Protein AF-A0A9C8XGE5-F1 (afdb_monomer)

Mean predicted aligned error: 7.75 Å

pLDDT: mean 81.46, std 16.12, range [39.12, 94.56]

Foldseek 3Di:
DPPDPPPQPPLNVVLVVLLVVLLVCLVVVNPDDLVVLVVNCVRNNVSSVVSCVVSVDDNDPD

Sequence (62 aa):
MKKREAGVSRAQRISDEGLQRLENQLARGVNIRREVLQQWVKRYGDSARSIIERYGIKLDQT

Secondary structure (DSSP, 8-state):
-----TTS-HHHHHHHHHHHHHHHHHHTT----HHHHHHHHHHHTHHHHHHHHHTT------

Structure (mmCIF, N/CA/C/O backbone):
data_AF-A0A9C8XGE5-F1
#
_entry.id   AF-A0A9C8XGE5-F1
#
loop_
_atom_site.group_PDB
_atom_site.id
_atom_site.type_symbol
_atom_site.label_atom_id
_atom_site.label_alt_id
_atom_site.label_comp_id
_atom_site.label_asym_id
_atom_site.label_entity_id
_atom_site.label_seq_id
_atom_site.pdbx_PDB_ins_code
_atom_site.Cartn_x
_atom_site.Cartn_y
_atom_site.Cartn_z
_atom_site.occupancy
_atom_site.B_iso_or_equiv
_atom_site.auth_seq_id
_atom_site.auth_comp_id
_atom_site.auth_asym_id
_atom_site.auth_atom_id
_atom_site.pdbx_PDB_model_num
ATOM 1 N N . MET A 1 1 ? -3.660 -26.291 -28.271 1.00 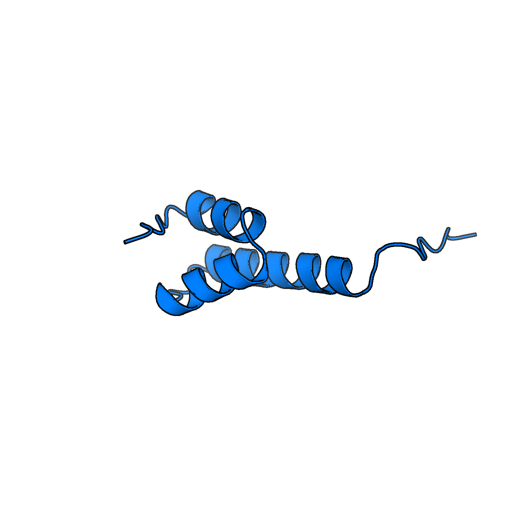39.12 1 MET A N 1
ATOM 2 C CA . MET A 1 1 ? -2.329 -25.670 -28.068 1.00 39.12 1 MET A CA 1
ATOM 3 C C . MET A 1 1 ? -2.501 -24.458 -27.149 1.00 39.12 1 MET A C 1
ATOM 5 O O . MET A 1 1 ? -3.016 -23.443 -27.597 1.00 39.12 1 MET A O 1
ATOM 9 N N . LYS A 1 2 ? -2.192 -24.567 -25.845 1.00 46.78 2 LYS A N 1
ATOM 10 C CA . LYS A 1 2 ? -2.256 -23.417 -24.917 1.00 46.78 2 LYS A CA 1
ATOM 11 C C . LYS A 1 2 ? -1.144 -22.438 -25.310 1.00 46.78 2 LYS A C 1
ATOM 13 O O . LYS A 1 2 ? 0.028 -22.788 -25.177 1.00 46.78 2 LYS A O 1
ATOM 18 N N . LYS A 1 3 ? -1.506 -21.264 -25.843 1.00 50.59 3 LYS A N 1
ATOM 19 C CA . LYS A 1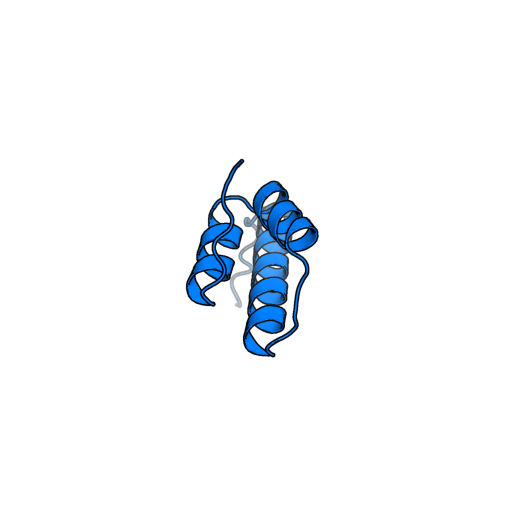 3 ? -0.562 -20.180 -26.150 1.00 50.59 3 LYS A CA 1
ATOM 20 C C . LYS A 1 3 ? 0.173 -19.823 -24.858 1.00 50.59 3 LYS A C 1
ATOM 22 O O . LYS A 1 3 ? -0.430 -19.350 -23.903 1.00 50.59 3 LYS A O 1
ATOM 27 N N . ARG A 1 4 ? 1.464 -20.147 -24.805 1.00 50.88 4 ARG A N 1
ATOM 28 C CA . ARG A 1 4 ? 2.356 -19.727 -23.728 1.00 50.88 4 ARG A CA 1
ATOM 29 C C . ARG A 1 4 ? 2.639 -18.255 -23.985 1.00 50.88 4 ARG A C 1
ATOM 31 O O . ARG A 1 4 ? 3.393 -17.945 -24.901 1.00 50.88 4 ARG A O 1
ATOM 38 N N . GLU A 1 5 ? 2.007 -17.367 -23.230 1.00 53.59 5 GLU A N 1
ATOM 39 C CA . GLU A 1 5 ? 2.327 -15.937 -23.230 1.00 53.59 5 GLU A CA 1
ATOM 40 C C . GLU A 1 5 ? 3.701 -15.738 -22.568 1.00 53.59 5 GLU A C 1
ATOM 42 O O . GLU A 1 5 ? 3.841 -15.359 -21.406 1.00 53.59 5 GLU A O 1
ATOM 47 N N . ALA A 1 6 ? 4.750 -16.123 -23.294 1.00 55.66 6 ALA A N 1
ATOM 48 C CA . ALA A 1 6 ? 6.135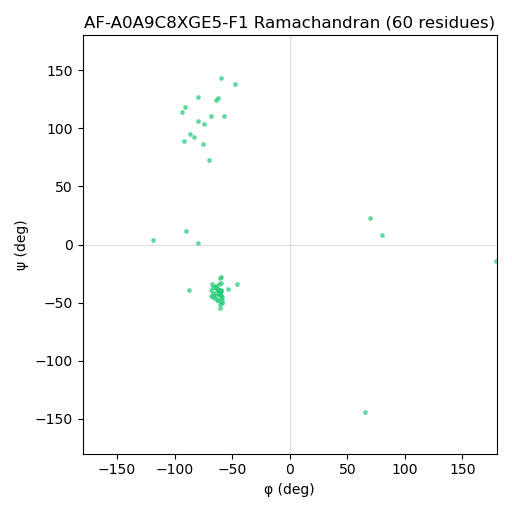 -15.874 -22.939 1.00 55.66 6 ALA A CA 1
ATOM 49 C C . ALA A 1 6 ? 6.509 -14.496 -23.492 1.00 55.66 6 ALA A C 1
ATOM 51 O O . ALA A 1 6 ? 6.829 -14.351 -24.665 1.00 55.66 6 ALA A O 1
ATOM 52 N N . GLY A 1 7 ? 6.394 -13.480 -22.645 1.00 48.94 7 GLY A N 1
ATOM 53 C CA . GLY A 1 7 ? 6.710 -12.097 -23.010 1.00 48.94 7 GLY A CA 1
ATOM 54 C C . GLY A 1 7 ? 6.484 -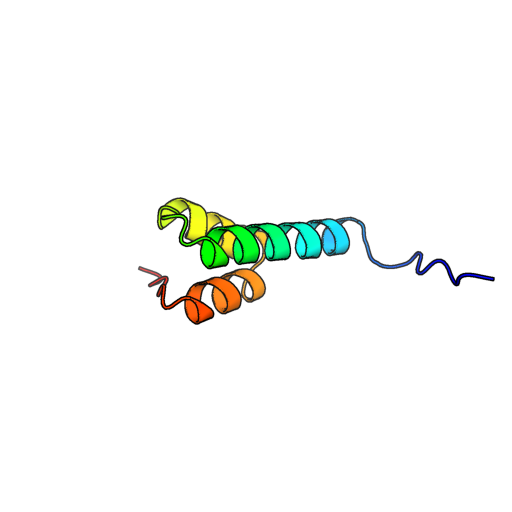11.099 -21.880 1.00 48.94 7 GLY A C 1
ATOM 55 O O . GLY A 1 7 ? 6.988 -9.985 -21.935 1.00 48.94 7 GLY A O 1
ATOM 56 N N . VAL A 1 8 ? 5.777 -11.498 -20.822 1.00 52.62 8 VAL A N 1
ATOM 57 C CA . VAL A 1 8 ? 5.620 -10.674 -19.624 1.00 52.62 8 VAL A CA 1
ATOM 58 C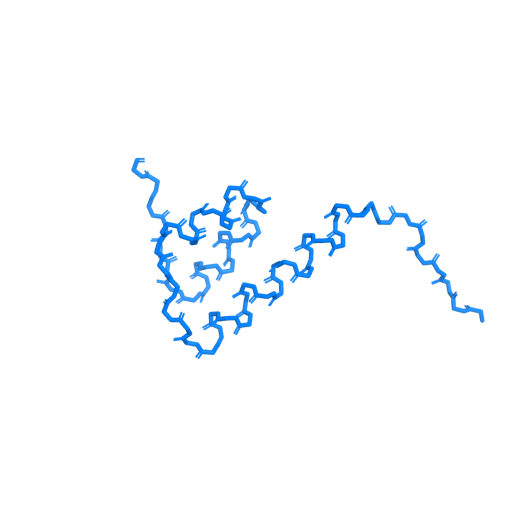 C . VAL A 1 8 ? 6.897 -10.813 -18.791 1.00 52.62 8 VAL A C 1
ATOM 60 O O . VAL A 1 8 ? 7.175 -11.882 -18.236 1.00 52.62 8 VAL A O 1
ATOM 63 N N . SER A 1 9 ? 7.723 -9.764 -18.787 1.00 63.34 9 SER A N 1
ATOM 64 C CA . SER A 1 9 ? 9.006 -9.709 -18.076 1.00 63.34 9 SER A CA 1
ATOM 65 C C . SER A 1 9 ? 8.840 -10.208 -16.641 1.00 63.34 9 SER A C 1
ATOM 67 O O . SER A 1 9 ? 7.880 -9.849 -15.968 1.00 63.34 9 SER A O 1
ATOM 69 N N . ARG A 1 10 ? 9.781 -11.015 -16.130 1.00 59.34 10 ARG A N 1
ATOM 70 C CA . ARG A 1 10 ? 9.735 -11.588 -14.765 1.00 59.34 10 ARG A CA 1
ATOM 71 C C . ARG A 1 10 ? 9.369 -10.558 -13.684 1.00 59.34 10 ARG A C 1
ATOM 73 O O . ARG A 1 10 ? 8.675 -10.901 -12.734 1.00 59.34 10 ARG A O 1
ATOM 80 N N . ALA A 1 11 ? 9.799 -9.309 -13.855 1.00 60.47 11 ALA A N 1
ATOM 81 C CA . ALA A 1 11 ? 9.447 -8.188 -12.990 1.00 60.47 11 ALA A CA 1
ATOM 82 C C . ALA A 1 11 ? 7.932 -7.915 -12.925 1.00 60.47 11 ALA A C 1
ATOM 84 O O . ALA A 1 11 ? 7.411 -7.747 -11.833 1.00 60.47 11 ALA A O 1
ATOM 85 N N . GLN A 1 12 ? 7.219 -7.947 -14.055 1.00 63.22 12 GLN A N 1
ATOM 86 C CA . GLN A 1 12 ? 5.768 -7.735 -14.108 1.00 63.22 12 GLN A CA 1
ATOM 87 C C . GLN A 1 12 ? 5.004 -8.848 -13.387 1.00 63.22 12 GLN A C 1
ATOM 89 O O . GLN A 1 12 ? 4.182 -8.553 -12.533 1.00 63.22 12 GLN A O 1
ATOM 94 N N . ARG A 1 13 ? 5.355 -10.122 -13.614 1.00 65.81 13 ARG A N 1
ATOM 95 C CA . ARG A 1 13 ? 4.711 -11.238 -12.893 1.00 65.81 13 ARG A CA 1
ATOM 96 C C . ARG A 1 13 ? 4.921 -11.148 -11.377 1.00 65.81 13 ARG A C 1
ATOM 98 O O . ARG A 1 13 ? 4.009 -11.420 -10.604 1.00 65.81 13 ARG A O 1
ATOM 105 N N . ILE A 1 14 ? 6.123 -10.751 -10.948 1.00 71.75 14 ILE A N 1
ATOM 106 C CA . ILE A 1 14 ? 6.428 -10.526 -9.526 1.00 71.75 14 ILE A CA 1
ATOM 107 C C . ILE A 1 14 ? 5.627 -9.334 -8.976 1.00 71.75 14 ILE A C 1
ATOM 109 O O . ILE A 1 14 ? 5.191 -9.385 -7.823 1.00 71.75 14 ILE A O 1
ATOM 113 N N . SER A 1 15 ? 5.422 -8.288 -9.782 1.00 77.94 15 SER A N 1
ATOM 114 C CA . SER A 1 15 ? 4.566 -7.148 -9.443 1.00 77.94 15 SER A CA 1
ATOM 115 C C . SER A 1 15 ? 3.113 -7.555 -9.244 1.00 77.94 15 SER A C 1
ATOM 117 O O . SER A 1 15 ? 2.550 -7.229 -8.201 1.00 77.94 15 SER A O 1
ATOM 119 N N . ASP A 1 16 ? 2.543 -8.334 -10.160 1.00 82.88 16 ASP A N 1
ATOM 120 C CA . ASP A 1 16 ? 1.143 -8.764 -10.099 1.00 82.88 16 ASP A CA 1
ATOM 121 C C . ASP A 1 16 ? 0.870 -9.631 -8.862 1.00 82.88 16 ASP A C 1
ATOM 123 O O . ASP A 1 16 ? -0.044 -9.358 -8.084 1.00 82.88 16 ASP A O 1
ATOM 127 N N . GLU A 1 17 ? 1.721 -10.628 -8.599 1.00 88.31 17 GLU A N 1
ATOM 128 C CA . GLU A 1 17 ? 1.607 -11.452 -7.389 1.00 88.31 17 GLU A CA 1
ATOM 129 C C . GLU A 1 17 ? 1.821 -10.641 -6.104 1.00 88.31 17 GLU A C 1
ATOM 131 O O . GLU A 1 17 ? 1.214 -10.920 -5.068 1.00 88.31 17 GLU A O 1
ATOM 136 N N . GLY A 1 18 ? 2.717 -9.650 -6.140 1.00 90.56 18 GLY A N 1
ATOM 137 C CA . GLY A 1 18 ? 2.941 -8.728 -5.034 1.00 90.56 18 GLY A CA 1
ATOM 138 C C . GLY A 1 18 ? 1.677 -7.944 -4.706 1.00 90.56 18 GLY A C 1
ATOM 139 O O . GLY A 1 18 ? 1.212 -7.984 -3.567 1.00 90.56 18 GLY A O 1
ATOM 140 N N . LEU A 1 19 ? 1.110 -7.273 -5.702 1.00 92.62 19 LEU A N 1
ATOM 141 C CA . LEU A 1 19 ? -0.106 -6.476 -5.565 1.00 92.62 19 LEU A CA 1
ATOM 142 C C . LEU A 1 19 ? -1.288 -7.328 -5.087 1.00 92.62 19 LEU A C 1
ATOM 144 O O . LEU A 1 19 ? -2.003 -6.916 -4.176 1.00 92.62 19 LEU A O 1
ATOM 148 N N . GLN A 1 20 ? -1.425 -8.555 -5.59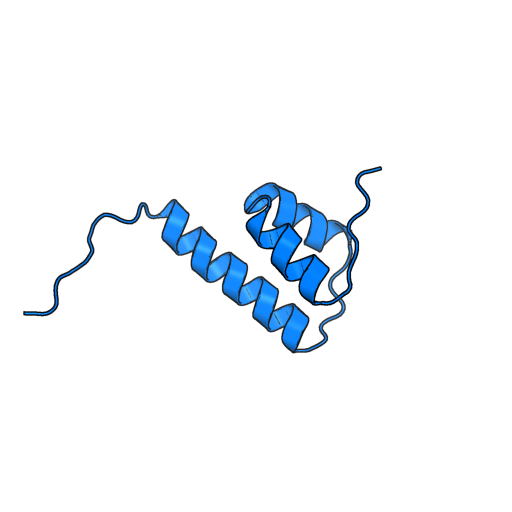6 1.00 93.75 20 GLN A N 1
ATOM 149 C CA . GLN A 1 20 ? -2.448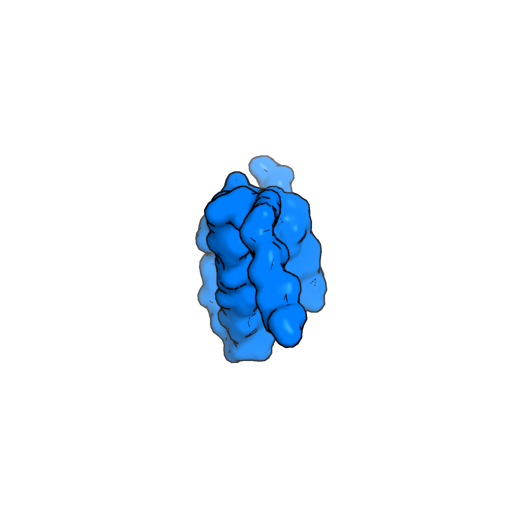 -9.493 -5.133 1.00 93.75 20 GLN A CA 1
ATOM 150 C C . GLN A 1 20 ? -2.270 -9.864 -3.651 1.00 93.75 20 GLN A C 1
ATOM 152 O O . GLN A 1 20 ? -3.244 -9.975 -2.908 1.00 93.75 20 GLN A O 1
ATOM 157 N N . ARG A 1 21 ? -1.027 -10.045 -3.180 1.00 92.25 21 ARG A N 1
ATOM 158 C CA . ARG A 1 21 ? -0.756 -10.288 -1.752 1.00 92.25 21 ARG A CA 1
ATOM 159 C C . ARG A 1 21 ? -1.143 -9.091 -0.890 1.00 92.25 21 ARG A C 1
ATOM 161 O O . ARG A 1 21 ? -1.756 -9.300 0.154 1.00 92.25 21 ARG A O 1
ATOM 168 N N . LEU A 1 22 ? -0.805 -7.876 -1.317 1.00 93.31 22 LEU A N 1
ATOM 169 C CA . LEU A 1 22 ? -1.183 -6.646 -0.617 1.00 93.31 22 LEU A CA 1
ATOM 170 C C . LEU A 1 22 ? -2.707 -6.531 -0.490 1.00 93.31 22 LEU A C 1
ATOM 172 O O . LEU A 1 22 ? -3.220 -6.345 0.611 1.00 93.31 22 LEU A O 1
ATOM 176 N N . GLU A 1 23 ? -3.426 -6.705 -1.597 1.00 94.12 23 GLU A N 1
ATOM 177 C CA . GLU A 1 23 ? -4.888 -6.663 -1.625 1.00 94.12 23 GLU A CA 1
ATOM 178 C C . GLU A 1 23 ? -5.504 -7.719 -0.703 1.00 94.12 23 GLU A C 1
ATOM 180 O O . GLU A 1 23 ? -6.354 -7.396 0.119 1.00 94.12 23 GLU A O 1
ATOM 185 N N . ASN A 1 24 ? -5.006 -8.957 -0.742 1.00 94.56 24 ASN A N 1
ATOM 186 C CA . ASN A 1 24 ? -5.479 -10.022 0.142 1.00 94.56 24 ASN A CA 1
ATOM 187 C C . ASN A 1 24 ? -5.240 -9.723 1.629 1.00 94.56 24 ASN A C 1
ATOM 189 O O . ASN A 1 24 ? -6.071 -10.073 2.465 1.00 94.56 24 ASN A O 1
ATOM 193 N N . GLN A 1 25 ? -4.112 -9.108 1.994 1.00 93.06 25 GLN A N 1
ATOM 194 C CA . GLN A 1 25 ? -3.850 -8.736 3.388 1.00 93.06 25 GLN A CA 1
ATOM 195 C C . GLN A 1 25 ? -4.825 -7.652 3.864 1.00 93.06 25 GLN A C 1
ATOM 197 O O . GLN A 1 25 ? -5.397 -7.779 4.947 1.00 93.06 25 GLN A O 1
ATOM 202 N N . LEU A 1 26 ? -5.067 -6.635 3.035 1.00 92.62 26 LEU A N 1
ATOM 203 C CA . LEU A 1 26 ? -6.014 -5.561 3.335 1.00 92.62 26 LEU A CA 1
ATOM 204 C C . LEU A 1 26 ? -7.463 -6.068 3.378 1.00 92.62 26 LEU A C 1
ATOM 206 O O . LEU A 1 26 ? -8.193 -5.744 4.311 1.00 92.62 26 LEU A O 1
ATOM 210 N N . ALA A 1 27 ? -7.855 -6.946 2.450 1.00 93.19 27 ALA A N 1
ATOM 211 C CA . ALA A 1 27 ? -9.173 -7.586 2.416 1.00 93.19 27 ALA A CA 1
ATOM 212 C C . ALA A 1 27 ? -9.477 -8.399 3.679 1.00 93.19 27 ALA A C 1
ATOM 214 O O . ALA A 1 27 ? -10.620 -8.468 4.121 1.00 93.19 27 ALA A O 1
ATOM 215 N N . ARG A 1 28 ? -8.450 -9.005 4.282 1.00 93.25 28 ARG A N 1
ATOM 216 C CA . ARG A 1 28 ? -8.568 -9.759 5.537 1.00 93.25 28 ARG A CA 1
ATOM 217 C C . ARG A 1 28 ? -8.606 -8.861 6.778 1.00 93.25 28 ARG A C 1
ATOM 219 O O . ARG A 1 28 ? -8.657 -9.388 7.885 1.00 93.25 28 ARG A O 1
ATOM 226 N N . GLY A 1 29 ? -8.553 -7.537 6.616 1.00 88.81 29 GLY A N 1
ATOM 227 C CA . GLY A 1 29 ? -8.518 -6.584 7.724 1.00 88.81 29 GLY A CA 1
ATOM 228 C C . GLY A 1 29 ? -7.205 -6.618 8.507 1.00 88.81 29 GLY A C 1
ATOM 229 O O . GLY A 1 29 ? -7.179 -6.238 9.677 1.00 88.81 29 GLY A O 1
ATOM 230 N N . VAL A 1 30 ? -6.110 -7.095 7.899 1.00 88.69 30 VAL A N 1
ATOM 231 C CA . VAL A 1 30 ? -4.798 -7.075 8.554 1.00 88.69 30 VAL A CA 1
ATOM 232 C C . VAL A 1 30 ? -4.392 -5.622 8.765 1.00 88.69 30 VAL A C 1
ATOM 234 O O . VAL A 1 30 ? -4.301 -4.848 7.813 1.00 88.69 30 VAL A O 1
ATOM 237 N N . ASN A 1 31 ? -4.104 -5.257 10.013 1.00 86.50 31 ASN A N 1
ATOM 238 C CA . ASN A 1 31 ? -3.581 -3.936 10.336 1.00 86.50 31 ASN A CA 1
ATOM 239 C C . ASN A 1 31 ? -2.102 -3.849 9.926 1.00 86.50 31 ASN A C 1
ATOM 241 O O . ASN A 1 31 ? -1.192 -4.154 10.702 1.00 86.50 31 ASN A O 1
ATOM 245 N N . ILE A 1 32 ? -1.865 -3.497 8.663 1.00 90.00 32 ILE A N 1
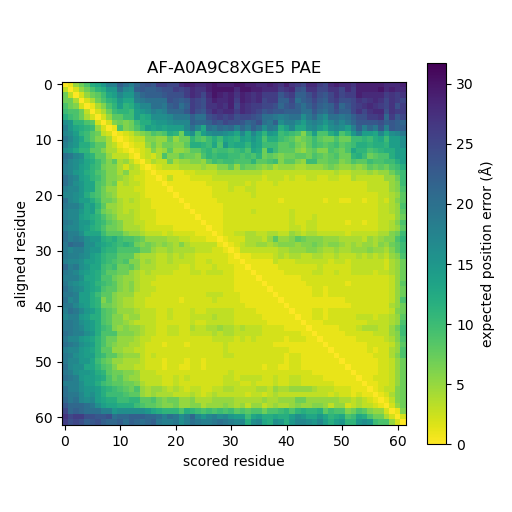ATOM 246 C CA . ILE A 1 32 ? -0.525 -3.284 8.119 1.00 90.00 32 ILE A CA 1
ATOM 247 C C . ILE A 1 32 ? -0.045 -1.894 8.538 1.00 90.00 32 ILE A C 1
ATOM 249 O O . ILE A 1 32 ? -0.699 -0.885 8.278 1.00 90.00 32 ILE A O 1
ATOM 253 N N . ARG A 1 33 ? 1.144 -1.830 9.143 1.00 92.00 33 ARG A N 1
ATOM 254 C CA . ARG A 1 33 ? 1.765 -0.559 9.532 1.00 92.00 33 ARG A CA 1
ATOM 255 C C . ARG A 1 33 ? 1.984 0.347 8.319 1.00 92.00 33 ARG A C 1
ATOM 257 O O . ARG A 1 33 ? 2.404 -0.109 7.255 1.00 92.00 33 ARG A O 1
ATOM 264 N N . ARG A 1 34 ? 1.804 1.655 8.517 1.00 89.88 34 ARG A N 1
ATOM 265 C CA . ARG A 1 34 ? 1.973 2.682 7.474 1.00 89.88 34 ARG A CA 1
ATOM 266 C C . ARG A 1 34 ? 3.337 2.628 6.778 1.00 89.88 34 ARG A C 1
ATOM 268 O O . ARG A 1 34 ? 3.391 2.782 5.565 1.00 89.88 34 ARG A O 1
ATOM 275 N N . GLU A 1 35 ? 4.418 2.354 7.505 1.00 91.31 35 GLU A N 1
ATOM 276 C CA . GLU A 1 35 ? 5.771 2.234 6.933 1.00 91.31 35 GLU A CA 1
ATOM 277 C C . GLU A 1 35 ? 5.873 1.089 5.915 1.00 91.31 35 GLU A C 1
ATOM 279 O O . GLU A 1 35 ? 6.484 1.234 4.858 1.00 91.31 35 GLU A O 1
ATOM 284 N N . VAL A 1 36 ? 5.217 -0.041 6.199 1.00 92.00 36 VAL A N 1
ATOM 285 C CA . VAL A 1 36 ? 5.163 -1.193 5.290 1.00 92.00 36 VAL A CA 1
ATOM 286 C C . VAL A 1 36 ? 4.340 -0.833 4.057 1.00 92.00 36 VAL A C 1
ATOM 288 O O . VAL A 1 36 ? 4.767 -1.087 2.935 1.00 92.00 36 VAL A O 1
ATOM 291 N N . LEU A 1 37 ? 3.196 -0.171 4.238 1.00 92.38 37 LEU A N 1
ATOM 292 C CA . LEU A 1 37 ? 2.375 0.330 3.132 1.00 92.38 37 LEU A CA 1
ATOM 293 C C . LEU A 1 37 ? 3.144 1.322 2.242 1.00 92.38 37 LEU A C 1
ATOM 295 O O . LEU A 1 37 ? 3.068 1.244 1.018 1.00 92.38 37 LEU A O 1
ATOM 299 N N . GLN A 1 38 ? 3.965 2.194 2.827 1.00 92.69 38 GLN A N 1
ATOM 300 C CA . GLN A 1 38 ? 4.860 3.070 2.068 1.00 92.69 38 GLN A CA 1
ATOM 301 C C . GLN A 1 38 ? 5.929 2.286 1.298 1.00 92.69 38 GLN A C 1
ATOM 303 O O . GLN A 1 38 ? 6.256 2.661 0.175 1.00 92.69 38 GLN A O 1
ATOM 308 N N . GLN A 1 39 ? 6.463 1.189 1.844 1.00 93.19 39 GLN A N 1
ATOM 309 C CA . GLN A 1 39 ? 7.375 0.308 1.102 1.00 93.19 39 GLN A CA 1
ATOM 310 C C . GLN A 1 39 ? 6.681 -0.364 -0.088 1.00 93.19 39 GLN A C 1
ATOM 312 O O . GLN A 1 39 ? 7.287 -0.482 -1.153 1.00 93.19 39 GLN A O 1
ATOM 317 N N . TRP A 1 40 ? 5.411 -0.754 0.056 1.00 93.00 40 TRP A N 1
ATOM 318 C CA . TRP A 1 40 ? 4.606 -1.253 -1.061 1.00 93.00 40 TRP A CA 1
ATOM 319 C C . TRP A 1 40 ? 4.470 -0.202 -2.167 1.00 93.00 40 TRP A C 1
ATOM 321 O O . TRP A 1 40 ? 4.724 -0.518 -3.328 1.00 93.00 40 TRP A O 1
ATOM 331 N N . VAL A 1 41 ? 4.174 1.054 -1.820 1.00 91.75 41 VAL A N 1
ATOM 332 C CA . VAL A 1 41 ? 4.129 2.158 -2.797 1.00 91.75 41 VAL A CA 1
ATOM 333 C C . VAL A 1 41 ? 5.501 2.418 -3.422 1.00 91.75 41 VAL A C 1
ATOM 335 O O . VAL A 1 41 ? 5.595 2.565 -4.633 1.00 91.75 41 VAL A O 1
ATOM 338 N N . LYS A 1 42 ? 6.592 2.394 -2.649 1.00 90.00 42 LYS A N 1
ATOM 339 C CA . LYS A 1 42 ? 7.954 2.541 -3.200 1.00 90.00 42 LYS A CA 1
ATOM 340 C C . LYS A 1 42 ? 8.317 1.427 -4.187 1.00 90.00 42 LYS A C 1
ATOM 342 O O . LYS A 1 42 ? 9.066 1.673 -5.125 1.00 90.00 42 LYS A O 1
ATOM 347 N N . ARG A 1 43 ? 7.818 0.206 -3.970 1.00 88.44 43 ARG A N 1
ATOM 348 C CA . ARG A 1 43 ? 8.166 -0.976 -4.772 1.00 88.44 43 ARG A CA 1
ATOM 349 C C . ARG A 1 43 ? 7.290 -1.164 -6.009 1.00 88.44 43 ARG A C 1
ATOM 351 O O . ARG A 1 43 ? 7.806 -1.590 -7.036 1.00 88.44 43 ARG A O 1
ATOM 358 N N . TYR A 1 44 ? 5.992 -0.893 -5.903 1.00 89.62 44 TYR A N 1
ATOM 359 C CA . TYR A 1 44 ? 5.015 -1.158 -6.968 1.00 89.62 44 TYR A CA 1
ATOM 360 C C . TYR A 1 44 ? 4.311 0.111 -7.475 1.00 89.62 44 TYR A C 1
ATOM 362 O O . TYR A 1 44 ? 3.422 0.029 -8.322 1.00 89.62 44 TYR A O 1
ATOM 370 N N . GLY A 1 45 ? 4.709 1.282 -6.974 1.00 88.75 45 GLY A N 1
ATOM 371 C CA . GLY A 1 45 ? 4.242 2.585 -7.431 1.00 88.75 45 GLY A CA 1
ATOM 372 C C . GLY A 1 45 ? 2.758 2.822 -7.170 1.00 88.75 45 GLY A C 1
ATOM 373 O O . GLY A 1 45 ? 2.189 2.377 -6.166 1.00 88.75 45 GLY A O 1
ATOM 374 N N . ASP A 1 46 ? 2.131 3.511 -8.120 1.00 89.38 46 ASP A N 1
ATOM 375 C CA . ASP A 1 46 ? 0.732 3.931 -8.039 1.00 89.38 46 ASP A CA 1
ATOM 376 C C . ASP A 1 46 ? -0.238 2.754 -7.917 1.00 89.38 46 ASP A C 1
ATOM 378 O O . ASP A 1 46 ? -1.256 2.872 -7.244 1.00 89.38 46 ASP A O 1
ATOM 382 N N . SER A 1 47 ? 0.110 1.581 -8.458 1.00 90.75 47 SER A N 1
ATOM 383 C CA . SER A 1 47 ? -0.738 0.386 -8.349 1.00 90.75 47 SER A CA 1
ATOM 384 C C . SER A 1 47 ? -0.953 -0.033 -6.892 1.00 90.75 47 SER A C 1
ATOM 386 O O . SER A 1 47 ? -2.075 -0.333 -6.487 1.00 90.75 47 SER A O 1
ATOM 388 N N . ALA A 1 48 ? 0.104 -0.009 -6.070 1.00 92.75 48 ALA A N 1
ATOM 389 C CA . ALA A 1 48 ? -0.032 -0.283 -4.641 1.00 92.75 48 ALA A CA 1
ATOM 390 C C . ALA A 1 48 ? -0.807 0.833 -3.931 1.00 92.75 48 ALA A C 1
ATOM 392 O O . ALA A 1 48 ? -1.645 0.539 -3.080 1.00 92.75 48 ALA A O 1
ATOM 393 N N . ARG A 1 49 ? -0.570 2.098 -4.302 1.00 92.56 49 ARG A N 1
ATOM 394 C CA . ARG A 1 49 ? -1.277 3.253 -3.730 1.00 92.56 49 ARG A CA 1
ATOM 395 C C . ARG A 1 49 ? -2.785 3.145 -3.942 1.00 92.56 49 ARG A C 1
ATOM 397 O O . ARG A 1 49 ? -3.533 3.236 -2.974 1.00 92.56 49 ARG A O 1
ATOM 404 N N . SER A 1 50 ? -3.218 2.851 -5.168 1.00 93.75 50 SER A N 1
ATOM 405 C CA . SER A 1 50 ? -4.633 2.679 -5.501 1.00 93.75 50 SER A CA 1
ATOM 406 C C . SER A 1 50 ? -5.282 1.545 -4.711 1.00 93.75 50 SER A C 1
ATOM 408 O O . SER A 1 50 ? -6.403 1.703 -4.239 1.00 93.75 50 SER A O 1
ATOM 410 N N . ILE A 1 51 ? -4.595 0.412 -4.516 1.00 93.69 51 ILE A N 1
ATOM 411 C CA . ILE A 1 51 ? -5.115 -0.672 -3.669 1.00 93.69 51 ILE A CA 1
ATOM 412 C C . ILE A 1 51 ? -5.321 -0.161 -2.242 1.00 93.69 51 ILE A C 1
ATOM 414 O O . ILE A 1 51 ? -6.406 -0.311 -1.696 1.00 93.69 51 ILE A O 1
ATOM 418 N N . ILE A 1 52 ? -4.308 0.469 -1.652 1.00 92.81 52 ILE A N 1
ATOM 419 C CA . ILE A 1 52 ? -4.322 0.922 -0.255 1.00 92.81 52 ILE A CA 1
ATOM 420 C C . ILE A 1 52 ? -5.437 1.952 -0.013 1.00 92.81 52 ILE A C 1
ATOM 422 O O . ILE A 1 52 ? -6.183 1.840 0.962 1.00 92.81 52 ILE A O 1
ATOM 426 N N . GLU A 1 53 ? -5.619 2.893 -0.940 1.00 93.00 53 GLU A N 1
ATOM 427 C CA . GLU A 1 53 ? -6.676 3.907 -0.877 1.00 93.00 53 GLU A CA 1
ATOM 428 C C . GLU A 1 53 ? -8.084 3.314 -1.039 1.00 93.00 53 GLU A C 1
ATOM 430 O O . GLU A 1 53 ? -9.006 3.772 -0.361 1.00 93.00 53 GLU A O 1
ATOM 435 N N . ARG A 1 54 ? -8.267 2.250 -1.843 1.00 93.38 54 ARG A N 1
ATOM 436 C CA . ARG A 1 54 ? -9.555 1.525 -1.940 1.00 93.38 54 ARG A CA 1
ATOM 437 C C . ARG A 1 54 ? -10.008 0.931 -0.607 1.00 93.38 54 ARG A C 1
ATOM 439 O O . ARG A 1 54 ? -11.207 0.809 -0.383 1.00 93.38 54 ARG A O 1
ATOM 446 N N . TYR A 1 55 ? -9.070 0.600 0.279 1.00 92.31 55 TYR A N 1
ATOM 447 C CA . TYR A 1 55 ? -9.362 0.130 1.637 1.00 92.31 55 TYR A CA 1
ATOM 448 C C . TYR A 1 55 ? -9.460 1.271 2.666 1.00 92.31 55 TYR A C 1
ATOM 450 O O . TYR A 1 55 ? -9.494 1.017 3.868 1.00 92.31 55 TYR A O 1
ATOM 458 N N . GLY A 1 56 ? -9.519 2.531 2.221 1.00 90.12 56 GLY A N 1
ATOM 459 C CA . GLY A 1 56 ? -9.715 3.701 3.081 1.00 90.12 56 GLY A CA 1
ATOM 460 C C . GLY A 1 56 ? -8.451 4.190 3.791 1.00 90.12 56 GLY A C 1
ATOM 461 O O . GLY A 1 56 ? -8.529 5.075 4.643 1.00 90.12 56 GLY A O 1
ATOM 462 N N . ILE A 1 57 ? -7.280 3.648 3.449 1.00 89.81 57 ILE A N 1
ATOM 463 C CA . ILE A 1 57 ? -6.012 4.046 4.056 1.00 89.81 57 ILE A CA 1
ATOM 464 C C . ILE A 1 57 ? -5.373 5.135 3.191 1.00 89.81 57 ILE A C 1
ATOM 466 O O . ILE A 1 57 ? -4.956 4.886 2.063 1.00 89.81 57 ILE A O 1
ATOM 470 N N . LYS A 1 58 ? -5.262 6.354 3.728 1.00 86.75 58 LYS A N 1
ATOM 471 C CA . LYS A 1 58 ? -4.585 7.467 3.050 1.00 86.75 58 LYS A CA 1
ATOM 472 C C . LYS A 1 58 ? -3.112 7.511 3.437 1.00 86.75 58 LYS A C 1
ATOM 474 O O . LYS A 1 58 ? -2.766 7.697 4.604 1.00 86.75 58 LYS A O 1
ATOM 479 N N . LEU A 1 59 ? -2.235 7.352 2.450 1.00 83.00 59 LEU A N 1
ATOM 480 C CA . LEU A 1 59 ? -0.801 7.551 2.621 1.00 83.00 59 LEU A CA 1
ATOM 481 C C . LEU A 1 59 ? -0.454 8.997 2.266 1.00 83.00 59 LEU A C 1
ATOM 483 O O . LEU A 1 59 ? -0.144 9.304 1.116 1.00 83.00 59 LEU A O 1
ATOM 487 N N . ASP A 1 60 ? -0.511 9.878 3.263 1.00 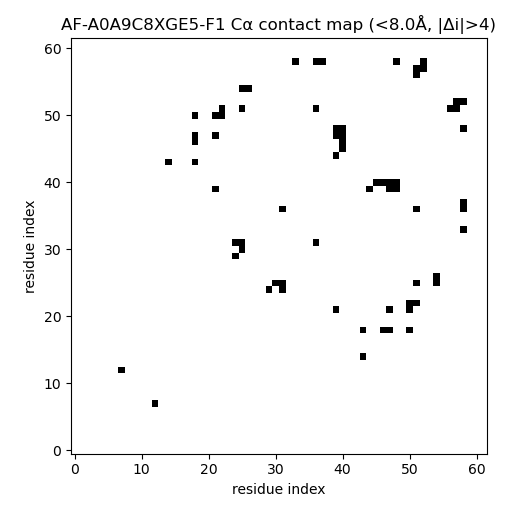74.44 60 ASP A N 1
ATOM 488 C CA . ASP A 1 60 ? 0.016 11.237 3.129 1.00 74.44 60 ASP A CA 1
ATOM 489 C C . ASP A 1 60 ? 1.527 11.169 2.862 1.00 74.44 60 ASP A C 1
ATOM 491 O O . ASP A 1 60 ? 2.259 10.489 3.598 1.00 74.44 60 ASP A O 1
ATOM 495 N N . GLN A 1 61 ? 1.971 11.819 1.785 1.00 58.97 61 GLN A N 1
ATOM 496 C CA . GLN A 1 61 ? 3.384 12.075 1.518 1.00 58.97 61 GLN A CA 1
ATOM 497 C C . GLN A 1 61 ? 3.745 13.330 2.307 1.00 58.97 61 GLN A C 1
ATOM 499 O O . GLN A 1 61 ? 3.499 14.439 1.847 1.00 58.97 61 GLN A O 1
ATOM 504 N N . THR A 1 62 ? 4.228 13.133 3.532 1.00 49.75 62 THR A N 1
ATOM 505 C CA . THR A 1 62 ? 4.891 14.197 4.297 1.00 49.75 62 THR A CA 1
ATOM 506 C C . THR A 1 62 ? 6.289 14.419 3.742 1.00 49.75 62 THR A C 1
ATOM 508 O O . THR A 1 62 ? 6.923 13.404 3.361 1.00 49.75 62 THR A O 1
#

Solvent-accessible surface area (backbone atoms only — not comparable to full-atom values): 3913 Å² total; per-residue (Å²): 132,85,82,75,83,82,78,73,52,71,67,55,57,53,46,54,57,48,49,52,50,54,48,53,42,53,74,71,65,52,88,71,55,68,71,58,55,50,51,42,27,74,73,55,38,67,66,36,45,55,52,43,44,75,74,72,47,80,81,79,86,125

Radius of gyration: 13.84 Å; Cα contacts (8 Å, |Δi|>4): 35; chains: 1; bounding box: 19×40×38 Å